Protein AF-A0A0R1HUP7-F1 (afdb_monomer_lite)

Radius of gyration: 48.34 Å; chains: 1; bounding box: 89×38×124 Å

Foldseek 3Di:
DDDDDDDDDDPDPVVVVVVVVVVVVVVVVVVVVVVVVVVVVVVVVVCVVVVVVVVVVVVVVVVVVVVVVVVVVVVVVVVVVVVVVVVVVVLVPDPVSVVVVCCVQAVEDDPPDDDDDDPPDDHHHDYDD

Organism: NCBI:txid1302272

Structure (mmCIF, N/CA/C/O backbone):
data_AF-A0A0R1HUP7-F1
#
_entry.id   AF-A0A0R1HUP7-F1
#
loop_
_atom_site.group_PDB
_atom_site.id
_atom_site.type_symbol
_atom_site.label_atom_id
_atom_site.label_alt_id
_atom_site.label_comp_id
_atom_site.label_asym_id
_atom_site.label_entity_id
_atom_site.label_seq_id
_atom_site.pdbx_PDB_ins_code
_atom_site.Cartn_x
_atom_site.Cartn_y
_atom_site.Cartn_z
_atom_site.occupancy
_atom_site.B_iso_or_equiv
_atom_site.auth_seq_id
_atom_site.auth_comp_id
_atom_site.auth_asym_id
_atom_site.auth_atom_id
_atom_site.pdbx_PDB_model_num
ATOM 1 N N . MET A 1 1 ? 19.729 28.933 -66.783 1.00 47.75 1 MET A N 1
ATOM 2 C CA . MET A 1 1 ? 19.804 27.656 -66.035 1.00 47.75 1 MET A CA 1
ATOM 3 C C . MET A 1 1 ? 20.863 26.781 -66.697 1.00 47.75 1 MET A C 1
ATOM 5 O O . MET A 1 1 ? 20.703 26.456 -67.866 1.00 47.75 1 MET A O 1
ATOM 9 N N . ALA A 1 2 ? 21.982 26.495 -66.024 1.00 55.34 2 ALA A N 1
ATOM 10 C CA . ALA A 1 2 ? 23.106 25.751 -66.605 1.00 55.34 2 ALA A CA 1
ATOM 11 C C . ALA A 1 2 ? 22.865 24.230 -66.538 1.00 55.34 2 ALA A C 1
ATOM 13 O O . ALA A 1 2 ? 22.457 23.716 -65.498 1.00 55.34 2 ALA A O 1
ATOM 14 N N . LYS A 1 3 ? 23.106 23.512 -67.646 1.00 55.38 3 LYS A N 1
ATOM 15 C CA . LYS A 1 3 ? 23.016 22.042 -67.707 1.00 55.38 3 LYS A CA 1
ATOM 16 C C . LYS A 1 3 ? 24.188 21.418 -66.931 1.00 55.38 3 LYS A C 1
ATOM 18 O O . LYS A 1 3 ? 25.326 21.813 -67.185 1.00 55.38 3 LYS A O 1
ATOM 23 N N . PRO A 1 4 ? 23.956 20.442 -66.032 1.00 61.72 4 PRO A N 1
ATOM 24 C CA . PRO A 1 4 ? 25.046 19.762 -65.345 1.00 61.72 4 PRO A CA 1
ATOM 25 C C . PRO A 1 4 ? 25.901 18.998 -66.364 1.00 61.72 4 PRO A C 1
ATOM 27 O O . PRO A 1 4 ? 25.380 18.293 -67.230 1.00 61.72 4 PRO A O 1
ATOM 30 N N . GLY A 1 5 ? 27.220 19.183 -66.281 1.00 72.25 5 GLY A N 1
ATOM 31 C CA . GLY A 1 5 ? 28.184 18.554 -67.180 1.00 72.25 5 GLY A CA 1
ATOM 32 C C . GLY A 1 5 ? 28.131 17.027 -67.108 1.00 72.25 5 GLY A C 1
ATOM 33 O O . GLY A 1 5 ? 27.803 16.443 -66.075 1.00 72.25 5 GLY A O 1
ATOM 34 N N . LYS A 1 6 ? 28.458 16.366 -68.221 1.00 72.75 6 LYS A N 1
ATOM 35 C CA . LYS A 1 6 ? 28.455 14.903 -68.333 1.00 72.75 6 LYS A CA 1
ATOM 36 C C . LYS A 1 6 ? 29.655 14.325 -67.573 1.00 72.75 6 LYS A C 1
ATOM 38 O O . LYS A 1 6 ? 30.733 14.148 -68.132 1.00 72.75 6 LYS A O 1
ATOM 43 N N . ILE A 1 7 ? 29.476 14.069 -66.278 1.00 71.75 7 ILE A N 1
ATOM 44 C CA . ILE A 1 7 ? 30.506 13.474 -65.419 1.00 71.75 7 ILE A CA 1
ATOM 45 C C . ILE A 1 7 ? 30.635 11.994 -65.790 1.00 71.75 7 ILE A C 1
ATOM 47 O O . ILE A 1 7 ? 29.762 11.182 -65.482 1.00 71.75 7 ILE A O 1
ATOM 51 N N . THR A 1 8 ? 31.726 11.647 -66.468 1.00 73.19 8 THR A N 1
ATOM 52 C CA . THR A 1 8 ? 32.038 10.261 -66.834 1.00 73.19 8 THR A CA 1
ATOM 53 C C . THR A 1 8 ? 32.902 9.655 -65.738 1.00 73.19 8 THR A C 1
ATOM 55 O O . THR A 1 8 ? 33.916 10.222 -65.339 1.00 73.19 8 THR A O 1
ATOM 58 N N . GLN A 1 9 ? 32.469 8.525 -65.191 1.00 71.25 9 GLN A N 1
ATOM 59 C CA . GLN A 1 9 ? 33.197 7.851 -64.123 1.00 71.25 9 GLN A CA 1
ATOM 60 C C . GLN A 1 9 ? 34.411 7.119 -64.703 1.00 71.25 9 GLN A C 1
ATOM 62 O O . GLN A 1 9 ? 34.285 6.448 -65.722 1.00 71.25 9 GLN A O 1
ATOM 67 N N . LEU A 1 10 ? 35.570 7.220 -64.044 1.00 75.06 10 LEU A N 1
ATOM 68 C CA . LEU A 1 10 ? 36.765 6.467 -64.432 1.00 75.06 10 LEU A CA 1
ATOM 69 C C . LEU A 1 10 ? 36.508 4.958 -64.297 1.00 75.06 10 LEU A C 1
ATOM 71 O O . LEU A 1 10 ? 36.312 4.458 -63.182 1.00 75.06 10 LEU A O 1
ATOM 75 N N . ASP A 1 11 ? 36.528 4.250 -65.425 1.00 75.12 11 ASP A N 1
ATOM 76 C CA . ASP A 1 11 ? 36.368 2.798 -65.507 1.00 75.12 11 ASP A CA 1
ATOM 77 C C . ASP A 1 11 ? 37.745 2.120 -65.402 1.00 75.12 11 ASP A C 1
ATOM 79 O O . ASP A 1 11 ? 38.415 1.855 -66.395 1.00 75.12 11 ASP A O 1
ATOM 83 N N . ASN A 1 12 ? 38.218 1.926 -64.167 1.00 85.12 12 ASN A N 1
ATOM 84 C CA . ASN A 1 12 ? 39.498 1.285 -63.861 1.00 85.12 12 ASN A CA 1
ATOM 85 C C . ASN A 1 12 ? 39.280 0.203 -62.789 1.00 85.12 12 ASN A C 1
ATOM 87 O O . ASN A 1 12 ? 38.430 0.327 -61.904 1.00 85.12 12 ASN A O 1
ATOM 91 N N . ASP A 1 13 ? 40.074 -0.860 -62.827 1.00 82.81 13 ASP A N 1
ATOM 92 C CA . ASP A 1 13 ? 40.095 -1.913 -61.816 1.00 82.81 13 ASP A CA 1
ATOM 93 C C . ASP A 1 13 ? 40.266 -1.380 -60.391 1.00 82.81 13 ASP A C 1
ATOM 95 O O . ASP A 1 13 ? 39.682 -1.930 -59.455 1.00 82.81 13 ASP A O 1
ATOM 99 N N . TYR A 1 14 ? 41.015 -0.291 -60.198 1.00 85.19 14 TYR A N 1
ATOM 100 C CA . TYR A 1 14 ? 41.136 0.340 -58.882 1.00 85.19 14 TYR A CA 1
ATOM 101 C C . TYR A 1 14 ? 39.800 0.931 -58.395 1.00 85.19 14 TYR A C 1
ATOM 103 O O . TYR A 1 14 ? 39.360 0.653 -57.275 1.00 85.19 14 TYR A O 1
ATOM 111 N N . THR A 1 15 ? 39.097 1.691 -59.244 1.00 84.25 15 THR A N 1
ATOM 112 C CA . THR A 1 15 ? 37.816 2.326 -58.883 1.00 84.25 15 THR A CA 1
ATOM 113 C C . THR A 1 15 ? 36.710 1.288 -58.673 1.00 84.25 15 THR A C 1
ATOM 115 O O . THR A 1 15 ? 35.877 1.451 -57.774 1.00 84.25 15 THR A O 1
ATOM 118 N N . LYS A 1 16 ? 36.749 0.169 -59.412 1.00 84.25 16 LYS A N 1
ATOM 119 C CA . LYS A 1 16 ? 35.877 -1.000 -59.198 1.00 84.25 16 LYS A CA 1
ATOM 120 C C . LYS A 1 16 ? 36.081 -1.624 -57.817 1.00 84.25 16 LYS A C 1
ATOM 122 O O . LYS A 1 16 ? 35.104 -1.818 -57.091 1.00 84.25 16 LYS A O 1
ATOM 127 N N . ARG A 1 17 ? 37.329 -1.885 -57.409 1.00 83.50 17 ARG A N 1
ATOM 128 C CA . ARG A 1 17 ? 37.653 -2.488 -56.097 1.00 83.50 17 ARG A CA 1
ATOM 129 C C . ARG A 1 17 ? 37.240 -1.588 -54.932 1.00 83.50 17 ARG A C 1
ATOM 131 O O . ARG A 1 17 ? 36.653 -2.066 -53.959 1.00 83.50 17 ARG A O 1
ATOM 138 N N . VAL A 1 18 ? 37.484 -0.282 -55.045 1.00 83.88 18 VAL A N 1
ATOM 139 C CA . VAL A 1 18 ? 37.076 0.704 -54.031 1.00 83.88 18 VAL A CA 1
ATOM 140 C C . VAL A 1 18 ? 35.550 0.765 -53.918 1.00 83.88 18 VAL A C 1
ATOM 142 O O . VAL A 1 18 ? 35.014 0.668 -52.816 1.00 83.88 18 VAL A O 1
ATOM 145 N N . ARG A 1 19 ? 34.806 0.809 -55.031 1.00 81.81 19 ARG A N 1
ATOM 146 C CA . ARG A 1 19 ? 33.333 0.751 -54.973 1.00 81.81 19 ARG A CA 1
ATOM 147 C C . ARG A 1 19 ? 32.810 -0.533 -54.366 1.00 81.81 19 ARG A C 1
ATOM 149 O O . ARG A 1 19 ? 31.907 -0.469 -53.539 1.00 81.81 19 ARG A O 1
ATOM 156 N N . GLN A 1 20 ? 33.369 -1.680 -54.735 1.00 81.06 20 GLN A N 1
ATOM 157 C CA . GLN A 1 20 ? 32.959 -2.960 -54.165 1.00 81.06 20 GLN A CA 1
ATOM 158 C C . GLN A 1 20 ? 33.224 -3.014 -52.656 1.00 81.06 20 GLN A C 1
ATOM 160 O O . GLN A 1 20 ? 32.392 -3.535 -51.917 1.00 81.06 20 GLN A O 1
ATOM 165 N N . SER A 1 21 ? 34.335 -2.454 -52.167 1.00 77.06 21 SER A N 1
ATOM 166 C CA . SER A 1 21 ? 34.623 -2.413 -50.729 1.00 77.06 21 SER A CA 1
ATOM 167 C C . SER A 1 21 ? 33.676 -1.466 -49.978 1.00 77.06 21 SER A C 1
ATOM 169 O O . SER A 1 21 ? 33.146 -1.844 -48.931 1.00 77.06 21 SER A O 1
ATOM 171 N N . HIS A 1 22 ? 33.367 -0.291 -50.536 1.00 77.25 22 HIS A N 1
ATOM 172 C CA . HIS A 1 22 ? 32.373 0.631 -49.978 1.00 77.25 22 HIS A CA 1
ATOM 173 C C . HIS A 1 22 ? 30.954 0.049 -50.010 1.00 77.25 22 HIS A C 1
ATOM 175 O O . HIS A 1 22 ? 30.231 0.132 -49.015 1.00 77.25 22 HIS A O 1
ATOM 181 N N . GLN A 1 23 ? 30.555 -0.606 -51.101 1.00 76.75 23 GLN A N 1
ATOM 182 C CA . GLN A 1 23 ? 29.268 -1.296 -51.195 1.00 76.75 23 GLN A CA 1
ATOM 183 C C . GLN A 1 23 ? 29.180 -2.443 -50.185 1.00 76.75 23 GLN A C 1
ATOM 185 O O . GLN A 1 23 ? 28.206 -2.521 -49.445 1.00 76.75 23 GLN A O 1
ATOM 190 N N . LYS A 1 24 ? 30.226 -3.269 -50.048 1.00 76.62 24 LYS A N 1
ATOM 191 C CA . LYS A 1 24 ? 30.290 -4.322 -49.020 1.00 76.62 24 LYS A CA 1
ATOM 192 C C . LYS A 1 24 ? 30.186 -3.740 -47.603 1.00 76.62 24 LYS A C 1
ATOM 194 O O . LYS A 1 24 ? 29.404 -4.233 -46.794 1.00 76.62 24 LYS A O 1
ATOM 199 N N . LYS A 1 25 ? 30.903 -2.657 -47.287 1.00 75.88 25 LYS A N 1
ATOM 200 C CA . LYS A 1 25 ? 30.825 -2.003 -45.965 1.00 75.88 25 LYS A CA 1
ATOM 201 C C . LYS A 1 25 ? 29.444 -1.394 -45.685 1.00 75.88 25 LYS A C 1
ATOM 203 O O . LYS A 1 25 ? 28.944 -1.503 -44.563 1.00 75.88 25 LYS A O 1
ATOM 208 N N . THR A 1 26 ? 28.795 -0.800 -46.683 1.00 76.19 26 THR A N 1
ATOM 209 C CA . THR A 1 26 ? 27.458 -0.193 -46.532 1.00 76.19 26 THR A CA 1
ATOM 210 C C . THR A 1 26 ? 26.365 -1.249 -46.357 1.00 76.19 26 THR A C 1
ATOM 212 O O . THR A 1 26 ? 25.541 -1.115 -45.454 1.00 76.19 26 THR A O 1
ATOM 215 N N . VAL A 1 27 ? 26.392 -2.361 -47.102 1.00 78.44 27 VAL A N 1
ATOM 216 C CA . VAL A 1 27 ? 25.412 -3.449 -46.902 1.00 78.44 27 VAL A CA 1
ATOM 217 C C . VAL A 1 27 ? 25.598 -4.167 -45.563 1.00 78.44 27 VAL A C 1
ATOM 219 O O . VAL A 1 27 ? 24.614 -4.524 -44.911 1.00 78.44 27 VAL A O 1
ATOM 222 N N . LEU A 1 28 ? 26.843 -4.338 -45.103 1.00 77.50 28 LEU A N 1
ATOM 223 C CA . LEU A 1 28 ? 27.135 -4.945 -43.801 1.00 77.50 28 LEU A CA 1
ATOM 224 C C . LEU A 1 28 ? 26.683 -4.049 -42.642 1.00 77.50 28 LEU A C 1
ATOM 226 O O . LEU A 1 28 ? 26.065 -4.537 -41.694 1.00 77.50 28 LEU A O 1
ATOM 230 N N . THR A 1 29 ? 26.935 -2.740 -42.718 1.00 78.81 29 THR A N 1
ATOM 231 C CA . THR A 1 29 ? 26.470 -1.784 -41.698 1.00 78.81 29 THR A CA 1
ATOM 232 C C . THR A 1 29 ? 24.949 -1.633 -41.710 1.00 78.81 29 THR A C 1
ATOM 234 O O . THR A 1 29 ? 24.341 -1.627 -40.641 1.00 78.81 29 THR A O 1
ATOM 237 N N . ALA A 1 30 ? 24.307 -1.625 -42.882 1.00 80.75 30 ALA A N 1
ATOM 238 C CA . ALA A 1 30 ? 22.849 -1.627 -42.996 1.00 80.75 30 ALA A CA 1
ATOM 239 C C . ALA A 1 30 ? 22.220 -2.886 -42.373 1.00 80.75 30 ALA A C 1
ATOM 241 O O . ALA A 1 30 ? 21.252 -2.783 -41.619 1.00 80.75 30 ALA A O 1
ATOM 242 N N . ARG A 1 31 ? 22.796 -4.076 -42.608 1.00 83.06 31 ARG A N 1
ATOM 243 C CA . ARG A 1 31 ? 22.352 -5.323 -41.955 1.00 83.06 31 ARG A CA 1
ATOM 244 C C . ARG A 1 31 ? 22.499 -5.266 -40.435 1.00 83.06 31 ARG A C 1
ATOM 246 O O . ARG A 1 31 ? 21.579 -5.677 -39.733 1.00 83.06 31 ARG A O 1
ATOM 253 N N . ARG A 1 32 ? 23.623 -4.753 -39.924 1.00 84.06 32 ARG A N 1
ATOM 254 C CA . ARG A 1 32 ? 23.851 -4.600 -38.475 1.00 84.06 32 ARG A CA 1
ATOM 255 C C . ARG A 1 32 ? 22.839 -3.646 -37.843 1.00 84.06 32 ARG A C 1
ATOM 257 O O . ARG A 1 32 ? 22.248 -4.001 -36.831 1.00 84.06 32 ARG A O 1
ATOM 264 N N . LYS A 1 33 ? 22.569 -2.498 -38.478 1.00 84.50 33 LYS A N 1
ATOM 265 C CA . LYS A 1 33 ? 21.550 -1.539 -38.021 1.00 84.50 33 LYS A CA 1
ATOM 266 C C . LYS A 1 33 ? 20.154 -2.157 -37.994 1.00 84.50 33 LYS A C 1
ATOM 268 O O . LYS A 1 33 ? 19.477 -2.041 -36.984 1.00 84.50 33 LYS A O 1
ATOM 273 N N . LYS A 1 34 ? 19.749 -2.879 -39.047 1.00 85.38 34 LYS A N 1
ATOM 274 C CA . LYS A 1 34 ? 18.454 -3.585 -39.074 1.00 85.38 34 LYS A CA 1
ATOM 275 C C . LYS A 1 34 ? 18.334 -4.615 -37.947 1.00 85.38 34 LYS A C 1
ATOM 277 O O . LYS A 1 34 ? 17.313 -4.652 -37.274 1.00 85.38 34 LYS A O 1
ATOM 282 N N . ARG A 1 35 ? 19.381 -5.411 -37.700 1.00 87.38 35 ARG A N 1
ATOM 283 C CA . ARG A 1 35 ? 19.404 -6.379 -36.588 1.00 87.38 35 ARG A CA 1
ATOM 284 C C . ARG A 1 35 ? 19.325 -5.695 -35.224 1.00 87.38 35 ARG A C 1
ATOM 286 O O . ARG A 1 35 ? 18.551 -6.138 -34.388 1.00 87.38 35 ARG A O 1
ATOM 293 N N . ALA A 1 36 ? 20.070 -4.610 -35.021 1.00 87.88 36 ALA A N 1
ATOM 294 C CA . ALA A 1 36 ? 20.015 -3.830 -33.787 1.00 87.88 36 ALA A CA 1
ATOM 295 C C . ALA A 1 36 ? 18.622 -3.226 -33.548 1.00 87.88 36 ALA A C 1
ATOM 297 O O . ALA A 1 36 ? 18.148 -3.228 -32.420 1.00 87.88 36 ALA A O 1
ATOM 298 N N . LEU A 1 37 ? 17.943 -2.776 -34.607 1.00 88.69 37 LEU A N 1
ATOM 299 C CA . LEU A 1 37 ? 16.586 -2.231 -34.531 1.00 88.69 37 LEU A CA 1
ATOM 300 C C . LEU A 1 37 ? 15.557 -3.317 -34.180 1.00 88.69 37 LEU A C 1
ATOM 302 O O . LEU A 1 37 ? 14.688 -3.086 -33.349 1.00 88.69 37 LEU A O 1
ATOM 306 N N . ILE A 1 38 ? 15.701 -4.523 -34.742 1.00 90.31 38 ILE A N 1
ATOM 307 C CA . ILE A 1 38 ? 14.863 -5.681 -34.391 1.00 90.31 38 ILE A CA 1
ATOM 308 C C . ILE A 1 38 ? 15.079 -6.078 -32.924 1.00 90.31 38 ILE A C 1
ATOM 310 O O . ILE A 1 38 ? 14.113 -6.195 -32.178 1.00 90.31 38 ILE A O 1
ATOM 314 N N . ILE A 1 39 ? 16.334 -6.238 -32.490 1.00 90.75 39 ILE A N 1
ATOM 315 C CA . ILE A 1 39 ? 16.669 -6.610 -31.104 1.00 90.75 39 ILE A CA 1
ATOM 316 C C . ILE A 1 39 ? 16.200 -5.528 -30.123 1.00 90.75 39 ILE A C 1
ATOM 318 O O . ILE A 1 39 ? 15.598 -5.848 -29.102 1.00 90.75 39 ILE A O 1
ATOM 322 N N . GLY A 1 40 ? 16.419 -4.253 -30.449 1.00 91.31 40 GLY A N 1
ATOM 323 C CA . GLY A 1 40 ? 15.942 -3.123 -29.653 1.00 91.31 40 GLY A CA 1
ATOM 324 C C . GLY A 1 40 ? 14.417 -3.066 -29.574 1.00 91.31 40 GLY A C 1
ATOM 325 O O . GLY A 1 40 ? 13.879 -2.810 -28.503 1.00 91.31 40 GLY A O 1
ATOM 326 N N . GLY A 1 41 ? 13.717 -3.379 -30.668 1.00 92.12 41 GLY A N 1
ATOM 327 C CA . GLY A 1 41 ? 12.259 -3.498 -30.688 1.00 92.12 41 GLY A CA 1
ATOM 328 C C . GLY A 1 41 ? 11.750 -4.604 -29.764 1.00 92.12 41 GLY A C 1
ATOM 329 O O . GLY A 1 41 ? 10.865 -4.358 -28.950 1.00 92.12 41 GLY A O 1
ATOM 330 N N . PHE A 1 42 ? 12.354 -5.796 -29.814 1.00 92.31 42 PHE A N 1
ATOM 331 C CA . PHE A 1 42 ? 12.034 -6.876 -28.872 1.00 92.31 42 PHE A CA 1
ATOM 332 C C . PHE A 1 42 ? 12.291 -6.461 -27.422 1.00 92.31 42 PHE A C 1
ATOM 334 O O . PHE A 1 42 ? 11.438 -6.673 -26.563 1.00 92.31 42 PHE A O 1
ATOM 341 N N . PHE A 1 43 ? 13.434 -5.831 -27.149 1.00 93.44 43 PHE A N 1
ATOM 342 C CA . PHE A 1 43 ? 13.769 -5.358 -25.809 1.00 93.44 43 PHE A CA 1
ATOM 343 C C . PHE A 1 43 ? 12.761 -4.319 -25.299 1.00 93.44 43 PHE A C 1
ATOM 345 O O . PHE A 1 43 ? 12.324 -4.401 -24.155 1.00 93.44 43 PHE A O 1
ATOM 352 N N . LEU A 1 44 ? 12.323 -3.393 -26.157 1.00 92.62 44 LEU A N 1
ATOM 353 C CA . LEU A 1 44 ? 11.294 -2.407 -25.830 1.00 92.62 44 LEU A CA 1
ATOM 354 C C . LEU A 1 44 ? 9.965 -3.079 -25.454 1.00 92.62 44 LEU A C 1
ATOM 356 O O . LEU A 1 44 ? 9.363 -2.721 -24.446 1.00 92.62 44 LEU A O 1
ATOM 360 N N . VAL A 1 45 ? 9.531 -4.086 -26.219 1.00 92.81 45 VAL A N 1
ATOM 361 C CA . VAL A 1 45 ? 8.313 -4.855 -25.913 1.00 92.81 45 VAL A CA 1
ATOM 362 C C . VAL A 1 45 ? 8.436 -5.559 -24.560 1.00 92.81 45 VAL A C 1
ATOM 364 O O . VAL A 1 45 ? 7.521 -5.470 -23.742 1.00 92.81 45 VAL A O 1
ATOM 367 N N . PHE A 1 46 ? 9.577 -6.191 -24.278 1.00 90.75 46 PHE A N 1
ATOM 368 C CA . PHE A 1 46 ? 9.829 -6.813 -22.976 1.00 90.75 46 PHE A CA 1
ATOM 369 C C . PHE A 1 46 ? 9.786 -5.799 -21.828 1.00 90.75 46 PHE A C 1
ATOM 371 O O . PHE A 1 46 ? 9.133 -6.055 -20.818 1.00 90.75 46 PHE A O 1
ATOM 378 N N . VAL A 1 47 ? 10.423 -4.636 -21.982 1.00 90.25 47 VAL A N 1
ATOM 379 C CA . VAL A 1 47 ? 10.406 -3.568 -20.969 1.00 90.25 47 VAL A CA 1
ATOM 380 C C . VAL A 1 47 ? 8.990 -3.050 -20.724 1.00 90.25 47 VAL A C 1
ATOM 382 O O . VAL A 1 47 ? 8.632 -2.810 -19.575 1.00 90.25 47 VAL A O 1
ATOM 385 N N . LEU A 1 48 ? 8.158 -2.916 -21.759 1.00 89.81 48 LEU A N 1
ATOM 386 C CA . LEU A 1 48 ? 6.765 -2.490 -21.599 1.00 89.81 48 LEU A CA 1
ATOM 387 C C . LEU A 1 48 ? 5.934 -3.529 -20.835 1.00 89.81 48 LEU A C 1
ATOM 389 O O . LEU A 1 48 ? 5.215 -3.168 -19.904 1.00 89.81 48 LEU A O 1
ATOM 393 N N . ILE A 1 49 ? 6.064 -4.815 -21.175 1.00 87.00 49 ILE A N 1
ATOM 394 C CA . ILE A 1 49 ? 5.337 -5.900 -20.498 1.00 87.00 49 ILE A CA 1
ATOM 395 C C . ILE A 1 49 ? 5.766 -5.998 -19.027 1.00 87.00 49 ILE A C 1
ATOM 397 O O . ILE A 1 49 ? 4.924 -5.942 -18.127 1.00 87.00 49 ILE A O 1
ATOM 401 N N . PHE A 1 50 ? 7.074 -6.082 -18.766 1.00 85.69 50 PHE A N 1
ATOM 402 C CA . PHE A 1 50 ? 7.596 -6.189 -17.402 1.00 85.69 50 PHE A CA 1
ATOM 403 C C . PHE A 1 50 ? 7.393 -4.906 -16.592 1.00 85.69 50 PHE A C 1
ATOM 405 O O . PHE A 1 50 ? 7.088 -4.978 -15.403 1.00 85.69 50 PHE A O 1
ATOM 412 N N . GLY A 1 51 ? 7.498 -3.733 -17.218 1.00 85.50 51 GLY A N 1
ATOM 413 C CA . GLY A 1 51 ? 7.248 -2.445 -16.574 1.00 85.50 51 GLY A CA 1
ATOM 414 C C . GLY A 1 51 ? 5.817 -2.338 -16.052 1.00 85.50 51 GLY A C 1
ATOM 415 O O . GLY A 1 51 ? 5.607 -2.006 -14.884 1.00 85.50 51 GLY A O 1
ATOM 416 N N . VAL A 1 52 ? 4.829 -2.710 -16.873 1.00 78.69 52 VAL A N 1
ATOM 417 C CA . VAL A 1 52 ? 3.419 -2.758 -16.452 1.00 78.69 52 VAL A CA 1
ATOM 418 C C . VAL A 1 52 ? 3.212 -3.777 -15.329 1.00 78.69 52 VAL A C 1
ATOM 420 O O . VAL A 1 52 ? 2.499 -3.488 -14.367 1.00 78.69 52 VAL A O 1
ATOM 423 N N . GLN A 1 53 ? 3.851 -4.946 -15.406 1.00 77.19 53 GLN A N 1
ATOM 424 C CA . GLN A 1 53 ? 3.730 -5.977 -14.375 1.00 77.19 53 GLN A CA 1
ATOM 425 C C . GLN A 1 53 ? 4.302 -5.521 -13.025 1.00 77.19 53 GLN A C 1
ATOM 427 O O . GLN A 1 53 ? 3.659 -5.719 -11.998 1.00 77.19 53 GLN A O 1
ATOM 432 N N . ILE A 1 54 ? 5.448 -4.835 -13.013 1.00 77.44 54 ILE A N 1
ATOM 433 C CA . ILE A 1 54 ? 6.052 -4.283 -11.791 1.00 77.44 54 ILE A CA 1
ATOM 434 C C . ILE A 1 54 ? 5.142 -3.227 -11.156 1.00 77.44 54 ILE A C 1
ATOM 436 O O . ILE A 1 54 ? 4.921 -3.263 -9.945 1.00 77.44 54 ILE A O 1
ATOM 440 N N . VAL A 1 55 ? 4.587 -2.306 -11.951 1.00 75.12 55 VAL A N 1
ATOM 441 C CA . VAL A 1 55 ? 3.680 -1.263 -11.441 1.00 75.12 55 VAL A CA 1
ATOM 442 C C . VAL A 1 55 ? 2.415 -1.886 -10.848 1.00 75.12 55 VAL A C 1
ATOM 444 O O . VAL A 1 55 ? 2.032 -1.538 -9.731 1.00 75.12 55 VAL A O 1
ATOM 447 N N . ARG A 1 56 ? 1.808 -2.865 -11.532 1.00 70.94 56 ARG A N 1
ATOM 448 C CA . ARG A 1 56 ? 0.635 -3.597 -11.022 1.00 70.94 56 ARG A CA 1
ATOM 449 C C . ARG A 1 56 ? 0.930 -4.342 -9.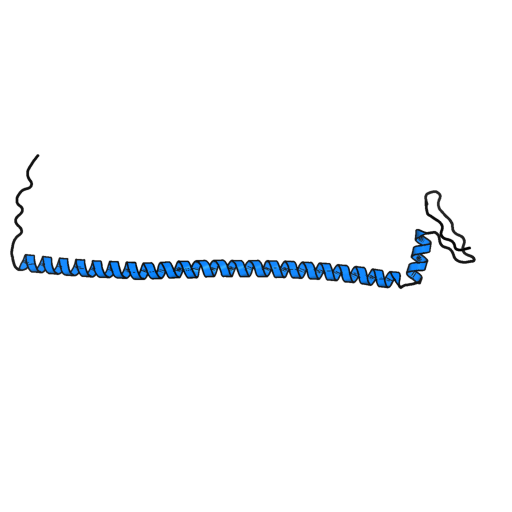720 1.00 70.94 56 ARG A C 1
ATOM 451 O O . ARG A 1 56 ? 0.146 -4.237 -8.783 1.00 70.94 56 ARG A O 1
ATOM 458 N N . THR A 1 57 ? 2.069 -5.026 -9.619 1.00 63.72 57 THR A N 1
ATOM 459 C CA . THR A 1 57 ? 2.473 -5.725 -8.387 1.00 63.72 57 THR A CA 1
ATOM 460 C C . THR A 1 57 ? 2.691 -4.755 -7.225 1.00 63.72 57 THR A C 1
ATOM 462 O O . THR A 1 57 ? 2.316 -5.056 -6.093 1.00 63.72 57 THR A O 1
ATOM 465 N N . LYS A 1 58 ? 3.249 -3.564 -7.480 1.00 63.28 58 LYS A N 1
ATOM 466 C CA . LYS A 1 58 ? 3.390 -2.536 -6.438 1.00 63.28 58 LYS A CA 1
ATOM 467 C C . LYS A 1 58 ? 2.046 -1.976 -5.974 1.00 63.28 58 LYS A C 1
ATOM 469 O O . LYS A 1 58 ? 1.892 -1.762 -4.775 1.00 63.28 58 LYS A O 1
ATOM 474 N N . MET A 1 59 ? 1.084 -1.788 -6.879 1.00 61.62 59 MET A N 1
ATOM 475 C CA . MET A 1 59 ? -0.279 -1.388 -6.501 1.00 61.62 59 MET A CA 1
ATOM 476 C C . MET A 1 59 ? -0.970 -2.472 -5.666 1.00 61.62 59 MET A C 1
ATOM 478 O O . MET A 1 59 ? -1.464 -2.171 -4.587 1.00 61.62 59 MET A O 1
ATOM 482 N N . ALA A 1 60 ? -0.877 -3.744 -6.069 1.00 60.53 60 ALA A N 1
ATOM 483 C CA . ALA A 1 60 ? -1.452 -4.860 -5.310 1.00 60.53 60 ALA A CA 1
ATOM 484 C C . ALA A 1 60 ? -0.877 -4.978 -3.881 1.00 60.53 60 ALA A C 1
ATOM 486 O O . ALA A 1 60 ? -1.598 -5.288 -2.931 1.00 60.53 60 ALA A O 1
ATOM 487 N N . LEU A 1 61 ? 0.416 -4.685 -3.697 1.00 58.44 61 LEU A N 1
ATOM 488 C CA . LEU A 1 61 ? 1.041 -4.625 -2.369 1.00 58.44 61 LEU A CA 1
ATOM 489 C C . LEU A 1 61 ? 0.545 -3.434 -1.529 1.00 58.44 61 LEU A C 1
ATOM 491 O O . LEU A 1 61 ? 0.476 -3.545 -0.304 1.00 58.44 61 LEU A O 1
ATOM 495 N N . GLY A 1 62 ? 0.197 -2.312 -2.164 1.00 58.62 62 GLY A N 1
ATOM 496 C CA . GLY A 1 62 ? -0.443 -1.167 -1.510 1.00 58.62 62 GLY A CA 1
ATOM 497 C C . GLY A 1 62 ? -1.862 -1.495 -1.044 1.00 58.62 62 GLY A C 1
ATOM 498 O O . GLY A 1 62 ? -2.176 -1.323 0.135 1.00 58.62 62 GLY A O 1
ATOM 499 N N . ASP A 1 63 ? -2.668 -2.074 -1.933 1.00 57.88 63 ASP A N 1
ATOM 500 C CA . ASP A 1 63 ? -4.059 -2.448 -1.658 1.00 57.88 63 ASP A CA 1
ATOM 501 C C . ASP A 1 63 ? -4.157 -3.491 -0.537 1.00 57.88 63 ASP A C 1
ATOM 503 O O . ASP A 1 63 ? -5.008 -3.395 0.347 1.00 57.88 63 ASP A O 1
ATOM 507 N N . THR A 1 64 ? -3.222 -4.446 -0.491 1.00 58.12 64 THR A N 1
ATOM 508 C CA . THR A 1 64 ? -3.187 -5.467 0.569 1.00 58.12 64 THR A CA 1
ATOM 509 C C . THR A 1 64 ? -2.887 -4.853 1.941 1.00 58.12 64 THR A C 1
ATOM 511 O O . THR A 1 64 ? -3.478 -5.255 2.941 1.00 58.12 64 THR A O 1
ATOM 514 N N . ARG A 1 65 ? -2.019 -3.832 2.023 1.00 57.34 65 ARG A N 1
ATOM 515 C CA . ARG A 1 65 ? -1.755 -3.127 3.293 1.00 57.34 65 ARG A CA 1
ATOM 516 C C . ARG A 1 65 ? -2.969 -2.337 3.769 1.00 57.34 65 ARG A C 1
ATOM 518 O O . ARG A 1 65 ? -3.246 -2.313 4.969 1.00 57.34 65 ARG A O 1
ATOM 525 N N . GLN A 1 66 ? -3.702 -1.722 2.845 1.00 60.22 66 GLN A N 1
ATOM 526 C CA . GLN A 1 66 ? -4.925 -0.994 3.171 1.00 60.22 66 GLN A CA 1
ATOM 527 C C . GLN A 1 66 ? -6.038 -1.950 3.619 1.00 60.22 66 GLN A C 1
ATOM 529 O O . GLN A 1 66 ? -6.687 -1.693 4.631 1.00 60.22 66 GLN A O 1
ATOM 534 N N . ALA A 1 67 ? -6.186 -3.097 2.951 1.00 60.72 67 ALA A N 1
ATOM 535 C CA . ALA A 1 67 ? -7.123 -4.146 3.344 1.00 60.72 67 ALA A CA 1
ATOM 536 C C . ALA A 1 67 ? -6.796 -4.732 4.730 1.00 60.72 67 ALA A C 1
ATOM 538 O O . ALA A 1 67 ? -7.694 -4.881 5.556 1.00 60.72 67 ALA A O 1
ATOM 539 N N . ILE A 1 68 ? -5.515 -4.990 5.028 1.00 61.62 68 ILE A N 1
ATOM 540 C CA . ILE A 1 68 ? -5.075 -5.450 6.357 1.00 61.62 68 ILE A CA 1
ATOM 541 C C . ILE A 1 68 ? -5.374 -4.392 7.423 1.00 61.62 68 ILE A C 1
ATOM 543 O O . ILE A 1 68 ? -5.922 -4.718 8.473 1.00 61.62 68 ILE A O 1
ATOM 547 N N . THR A 1 69 ? -5.067 -3.121 7.153 1.00 63.12 69 THR A N 1
ATOM 548 C CA . THR A 1 69 ? -5.312 -2.027 8.107 1.00 63.12 69 THR A CA 1
ATOM 549 C C . THR A 1 69 ? -6.806 -1.854 8.383 1.00 63.12 69 THR A C 1
ATOM 551 O O . THR A 1 69 ? -7.207 -1.729 9.540 1.00 63.12 69 THR A O 1
ATOM 554 N N . GLN A 1 70 ? -7.645 -1.917 7.346 1.00 65.50 70 GLN A N 1
ATOM 555 C CA . GLN A 1 70 ? -9.095 -1.829 7.496 1.00 65.50 70 GLN A CA 1
ATOM 556 C C . GLN A 1 70 ? -9.657 -3.039 8.250 1.00 65.50 70 GLN A C 1
ATOM 558 O O . GLN A 1 70 ? -10.459 -2.874 9.165 1.00 65.50 70 GLN A O 1
ATOM 563 N N . SER A 1 71 ? -9.201 -4.249 7.918 1.00 61.06 71 SER A N 1
ATOM 564 C CA . SER A 1 71 ? -9.613 -5.468 8.616 1.00 61.06 71 SER A CA 1
ATOM 56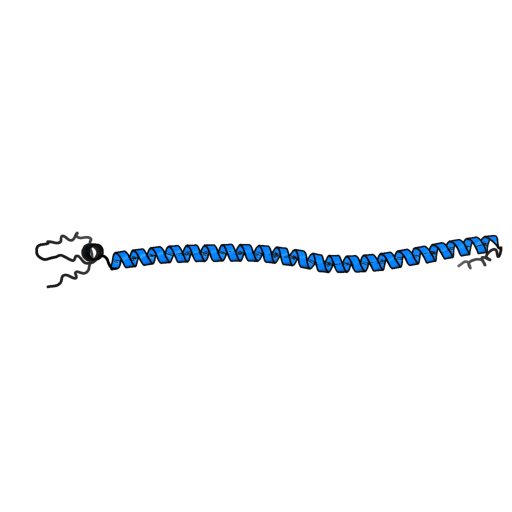5 C C . SER A 1 71 ? -9.216 -5.428 10.089 1.00 61.06 71 SER A C 1
ATOM 567 O O . SER A 1 71 ? -10.024 -5.786 10.941 1.00 61.06 71 SER A O 1
ATOM 569 N N . GLN A 1 72 ? -8.006 -4.960 10.409 1.00 66.62 72 GLN A N 1
ATOM 570 C CA . GLN A 1 72 ? -7.542 -4.811 11.786 1.00 66.62 72 GLN A CA 1
ATOM 571 C C . GLN A 1 72 ? -8.382 -3.777 12.539 1.00 66.62 72 GLN A C 1
ATOM 573 O O . GLN A 1 72 ? -8.788 -4.034 13.672 1.00 66.62 72 GLN A O 1
ATOM 578 N N . LYS A 1 73 ? -8.697 -2.637 11.911 1.00 72.81 73 LYS A N 1
ATOM 579 C CA . LYS A 1 73 ? -9.557 -1.602 12.496 1.00 72.81 73 LYS A CA 1
ATOM 580 C C . LYS A 1 73 ? -10.948 -2.155 12.822 1.00 72.81 73 LYS A C 1
ATOM 582 O O . LYS A 1 73 ? -11.366 -2.071 13.973 1.00 72.81 73 LYS A O 1
ATOM 587 N N . ASN A 1 74 ? -11.588 -2.821 11.861 1.00 67.94 74 ASN A N 1
ATOM 588 C CA . ASN A 1 74 ? -12.899 -3.448 12.046 1.00 67.94 74 ASN A CA 1
ATOM 589 C C . ASN A 1 74 ? -12.876 -4.508 13.164 1.00 67.94 74 ASN A C 1
ATOM 591 O O . ASN A 1 74 ? -13.797 -4.580 13.971 1.00 67.94 74 ASN A O 1
ATOM 595 N N . LEU A 1 75 ? -11.807 -5.312 13.254 1.00 70.56 75 LEU A N 1
ATOM 596 C CA . LEU A 1 75 ? -11.631 -6.297 14.330 1.00 70.56 75 LEU A CA 1
ATOM 597 C C . LEU A 1 75 ? -11.518 -5.628 15.704 1.00 70.56 75 LEU A C 1
ATOM 599 O O . LEU A 1 75 ? -12.032 -6.137 16.699 1.00 70.56 75 LEU A O 1
ATOM 603 N N . THR A 1 76 ? -10.825 -4.491 15.759 1.00 77.00 76 THR A N 1
ATOM 604 C CA . THR A 1 76 ? -10.609 -3.744 17.000 1.00 77.00 76 THR A CA 1
ATOM 605 C C . THR A 1 76 ? -11.910 -3.105 17.483 1.00 77.00 76 THR A C 1
ATOM 607 O O . THR A 1 76 ? -12.234 -3.223 18.663 1.00 77.00 76 THR A O 1
ATOM 610 N N . GLU A 1 77 ? -12.683 -2.508 16.570 1.00 81.69 77 GLU A N 1
ATOM 611 C CA . GLU A 1 77 ? -14.021 -1.966 16.842 1.00 81.69 77 GLU A CA 1
ATOM 612 C C . GLU A 1 77 ? -14.977 -3.072 17.310 1.00 81.69 77 GLU A C 1
ATOM 614 O O . GLU A 1 77 ? -15.511 -2.993 18.414 1.00 81.69 77 GLU A O 1
ATOM 619 N N . ALA A 1 78 ? -15.082 -4.177 16.565 1.00 71.38 78 ALA A N 1
ATOM 620 C CA . ALA A 1 78 ? -15.948 -5.298 16.934 1.00 71.38 78 ALA A CA 1
ATOM 621 C C . ALA A 1 78 ? -15.587 -5.909 18.302 1.00 71.38 78 ALA A C 1
ATOM 623 O O . ALA A 1 78 ? -16.466 -6.315 19.065 1.00 71.38 78 ALA A O 1
ATOM 624 N N . LYS A 1 79 ? -14.294 -5.968 18.651 1.00 77.62 79 LYS A N 1
ATOM 625 C CA . LYS A 1 79 ? -13.839 -6.458 19.961 1.00 77.62 79 LYS A CA 1
ATOM 626 C C . LYS A 1 79 ? -14.171 -5.478 21.090 1.00 77.62 79 LYS A C 1
ATOM 628 O O . LYS A 1 79 ? -14.515 -5.921 22.188 1.00 77.62 79 LYS A O 1
ATOM 633 N N . ALA A 1 80 ? -14.069 -4.173 20.839 1.00 83.12 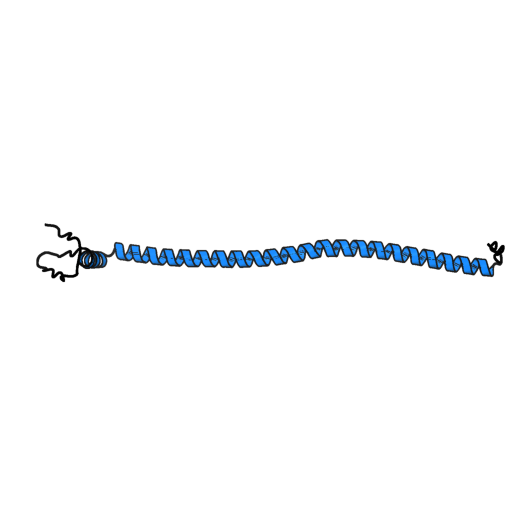80 ALA A N 1
ATOM 634 C CA . ALA A 1 80 ? -14.467 -3.144 21.795 1.00 83.12 80 ALA A CA 1
ATOM 635 C C . ALA A 1 80 ? -15.979 -3.195 22.060 1.00 83.12 80 ALA A C 1
ATOM 637 O O . ALA A 1 80 ? -16.390 -3.238 23.223 1.00 83.12 80 ALA A O 1
ATOM 638 N N . ASP A 1 81 ? -16.783 -3.309 21.002 1.00 79.00 81 ASP A N 1
ATOM 639 C CA . ASP A 1 81 ? -18.236 -3.444 21.095 1.00 79.00 81 ASP A CA 1
ATOM 640 C C . ASP A 1 81 ? -18.628 -4.706 21.858 1.00 79.00 81 ASP A C 1
ATOM 642 O O . ASP A 1 81 ? -19.423 -4.643 22.796 1.00 79.00 81 ASP A O 1
ATOM 646 N N . ASN A 1 82 ? -18.018 -5.848 21.531 1.00 79.75 82 ASN A N 1
ATOM 647 C CA . ASN A 1 82 ? -18.284 -7.104 22.224 1.00 79.75 82 ASN A CA 1
ATOM 648 C C . ASN A 1 82 ? -17.942 -7.012 23.721 1.00 79.75 82 ASN A C 1
ATOM 650 O O . ASN A 1 82 ? -18.720 -7.466 24.561 1.00 79.75 82 ASN A O 1
ATOM 654 N N . LYS A 1 83 ? -16.831 -6.355 24.083 1.00 81.88 83 LYS A N 1
ATOM 655 C CA . LYS A 1 83 ? -16.470 -6.125 25.489 1.00 81.88 83 LYS A CA 1
ATOM 656 C C . LYS A 1 83 ? -17.503 -5.246 26.201 1.00 81.88 83 LYS A C 1
ATOM 658 O O . LYS A 1 83 ? -17.908 -5.579 27.313 1.00 81.88 83 LYS A O 1
ATOM 663 N N . ALA A 1 84 ? -17.949 -4.161 25.569 1.00 81.75 84 ALA A N 1
ATOM 664 C CA . ALA A 1 84 ? -18.965 -3.271 26.130 1.00 81.75 84 ALA A CA 1
ATOM 665 C C . ALA A 1 84 ? -20.322 -3.978 26.290 1.00 81.75 84 ALA A C 1
ATOM 667 O O . ALA A 1 84 ? -20.977 -3.846 27.323 1.00 81.75 84 ALA A O 1
ATOM 668 N N . LEU A 1 85 ? -20.727 -4.769 25.294 1.00 80.69 85 LEU A N 1
ATOM 669 C CA . LEU A 1 85 ? -21.933 -5.599 25.332 1.00 80.69 85 LEU A CA 1
ATOM 670 C C . LEU A 1 85 ? -21.848 -6.656 26.435 1.00 80.69 85 LEU A C 1
ATOM 672 O O . LEU A 1 85 ? -22.784 -6.787 27.217 1.00 80.69 85 LEU A O 1
ATOM 676 N N . THR A 1 86 ? -20.716 -7.346 26.562 1.00 79.75 86 THR A N 1
ATOM 677 C CA . THR A 1 86 ? -20.501 -8.359 27.605 1.00 79.75 86 THR A CA 1
ATOM 678 C C . THR A 1 86 ? -20.567 -7.740 28.999 1.00 79.75 86 THR A C 1
ATOM 680 O O . THR A 1 86 ? -21.206 -8.295 29.888 1.00 79.75 86 THR A O 1
ATOM 683 N N . GLN A 1 87 ? -19.977 -6.555 29.191 1.00 82.12 87 GLN A N 1
ATOM 684 C CA . GLN A 1 87 ? -20.092 -5.816 30.450 1.00 82.12 87 GLN A CA 1
ATOM 685 C C . GLN A 1 87 ? -21.537 -5.414 30.748 1.00 82.12 87 GLN A C 1
ATOM 687 O O . GLN A 1 87 ? -21.990 -5.597 31.873 1.00 82.12 87 GLN A O 1
ATOM 692 N N . LYS A 1 88 ? -22.284 -4.918 29.754 1.00 78.69 88 LYS A N 1
ATOM 693 C CA . LYS A 1 88 ? -23.710 -4.604 29.925 1.00 78.69 88 LYS A CA 1
ATOM 694 C C . LYS A 1 88 ? -24.514 -5.841 30.304 1.00 78.69 88 LYS A C 1
ATOM 696 O O . LYS A 1 88 ? -25.308 -5.765 31.227 1.00 78.69 88 LYS A O 1
ATOM 701 N N . VAL A 1 89 ? -24.296 -6.975 29.641 1.00 82.12 89 VAL A N 1
ATOM 702 C CA . VAL A 1 89 ? -24.981 -8.234 29.970 1.00 82.12 89 VAL A CA 1
ATOM 703 C C . VAL A 1 89 ? -24.631 -8.697 31.384 1.00 82.12 89 VAL A C 1
ATOM 705 O O . VAL A 1 89 ? -25.519 -9.125 32.114 1.00 82.12 89 VAL A O 1
ATOM 708 N N . ALA A 1 90 ? -23.367 -8.584 31.797 1.00 80.56 90 ALA A N 1
ATOM 709 C CA . ALA A 1 90 ? -22.955 -8.909 33.160 1.00 80.56 90 ALA A CA 1
ATOM 710 C C . ALA A 1 90 ? -23.656 -8.009 34.192 1.00 80.56 90 ALA A C 1
ATOM 712 O O . ALA A 1 90 ? -24.223 -8.517 35.151 1.00 80.56 90 ALA A O 1
ATOM 713 N N . LEU A 1 91 ? -23.693 -6.696 33.948 1.00 80.00 91 LEU A N 1
ATOM 714 C CA . LEU A 1 91 ? -24.387 -5.723 34.797 1.00 80.00 91 LEU A CA 1
ATOM 715 C C . LEU A 1 91 ? -25.901 -5.976 34.843 1.00 80.00 91 LEU A C 1
ATOM 717 O O . LEU A 1 91 ? -26.497 -5.919 35.909 1.00 80.00 91 LEU A O 1
ATOM 721 N N . LEU A 1 92 ? -26.532 -6.293 33.710 1.00 82.31 92 LEU A N 1
ATOM 722 C CA . LEU A 1 92 ? -27.968 -6.591 33.650 1.00 82.31 92 LEU A CA 1
ATOM 723 C C . LEU A 1 92 ? -28.337 -7.909 34.346 1.00 82.31 92 LEU A C 1
ATOM 725 O O . LEU A 1 92 ? -29.467 -8.043 34.801 1.00 82.31 92 LEU A O 1
ATOM 729 N N . ASN A 1 93 ? -27.422 -8.877 34.422 1.00 80.69 93 ASN A N 1
ATOM 730 C CA . ASN A 1 93 ? -27.636 -10.117 35.174 1.00 80.69 93 ASN A CA 1
ATOM 731 C C . ASN A 1 93 ? -27.343 -9.968 36.676 1.00 80.69 93 ASN A C 1
ATOM 733 O O . ASN A 1 93 ? -27.712 -10.842 37.462 1.00 80.69 93 ASN A O 1
ATOM 737 N N . ASP A 1 94 ? -26.688 -8.883 37.084 1.00 86.25 94 ASP A N 1
ATOM 738 C CA . ASP A 1 94 ? -26.358 -8.610 38.477 1.00 86.25 94 ASP A CA 1
ATOM 739 C C . ASP A 1 94 ? -27.560 -7.973 39.199 1.00 86.25 94 ASP A C 1
ATOM 741 O O . ASP A 1 94 ? -27.990 -6.855 38.901 1.00 86.25 94 ASP A O 1
ATOM 745 N N . ARG A 1 95 ? -28.119 -8.698 40.178 1.00 82.75 95 ARG A N 1
ATOM 746 C CA . ARG A 1 95 ? -29.290 -8.241 40.944 1.00 82.75 95 ARG A CA 1
ATOM 747 C C . ARG A 1 95 ? -28.989 -7.027 41.822 1.00 82.75 95 ARG A C 1
ATOM 749 O O . ARG A 1 95 ? -29.882 -6.199 41.989 1.00 82.75 95 ARG A O 1
ATOM 756 N N . ASP A 1 96 ? -27.774 -6.895 42.349 1.00 86.56 96 ASP A N 1
ATOM 757 C CA . ASP A 1 96 ? -27.384 -5.755 43.185 1.00 86.56 96 ASP A CA 1
ATOM 758 C C . ASP A 1 96 ? -27.219 -4.495 42.334 1.00 86.56 96 ASP A C 1
ATOM 760 O O . ASP A 1 96 ? -27.600 -3.395 42.748 1.00 86.56 96 ASP A O 1
ATOM 764 N N . TYR A 1 97 ? -26.682 -4.644 41.120 1.00 85.19 97 TYR A N 1
ATOM 765 C CA . TYR A 1 97 ? -26.645 -3.557 40.146 1.00 85.19 97 TYR A CA 1
ATOM 766 C C . TYR A 1 97 ? -28.056 -3.113 39.750 1.00 85.19 97 TYR A C 1
ATOM 768 O O . TYR A 1 97 ? -28.334 -1.912 39.738 1.00 85.19 97 TYR A O 1
ATOM 776 N N . LEU A 1 98 ? -28.958 -4.062 39.478 1.00 86.50 98 LEU A N 1
ATOM 777 C CA . LEU A 1 98 ? -30.352 -3.753 39.167 1.00 86.50 98 LEU A CA 1
ATOM 778 C C . LEU A 1 98 ? -31.061 -3.044 40.328 1.00 86.50 98 LEU A C 1
ATOM 780 O O . LEU A 1 98 ? -31.717 -2.040 40.067 1.00 86.50 98 LEU A O 1
ATOM 784 N N . ASP A 1 99 ? -30.892 -3.491 41.582 1.00 85.88 99 ASP A N 1
ATOM 785 C CA . ASP A 1 99 ? -31.491 -2.850 42.771 1.00 85.88 99 ASP A CA 1
ATOM 786 C C . ASP A 1 99 ? -31.008 -1.391 42.906 1.00 85.88 99 ASP A C 1
ATOM 788 O O . ASP A 1 99 ? -31.803 -0.464 43.066 1.00 85.88 99 ASP A O 1
ATOM 792 N N . LYS A 1 100 ? -29.704 -1.136 42.724 1.00 86.50 100 LYS A N 1
ATOM 793 C CA . LYS A 1 100 ? -29.148 0.232 42.715 1.00 86.50 100 LYS A CA 1
ATOM 794 C C . LYS A 1 100 ? -29.681 1.074 41.557 1.00 86.50 100 LYS A C 1
ATOM 796 O O . LYS A 1 100 ? -29.986 2.2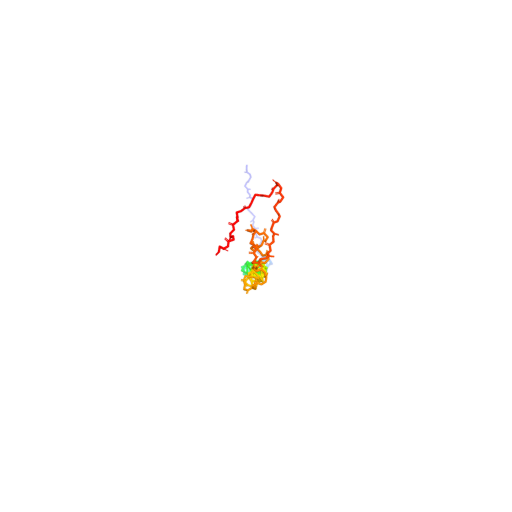51 41.749 1.00 86.50 100 LYS A O 1
ATOM 801 N N . LEU A 1 101 ? -29.796 0.491 40.365 1.00 86.75 101 LEU A N 1
ATOM 802 C CA . LEU A 1 101 ? -30.266 1.186 39.170 1.00 86.75 101 LEU A CA 1
ATOM 803 C C . LEU A 1 101 ? -31.731 1.614 39.306 1.00 86.75 101 LEU A C 1
ATOM 805 O O . LEU A 1 101 ? -32.063 2.754 38.980 1.00 86.75 101 LEU A O 1
ATOM 809 N N . ILE A 1 102 ? -32.603 0.731 39.802 1.00 87.12 102 ILE A N 1
ATOM 810 C CA . ILE A 1 102 ? -34.022 1.054 40.000 1.00 87.12 102 ILE A CA 1
ATOM 811 C C . ILE A 1 102 ? -34.224 2.058 41.138 1.00 87.12 102 ILE A C 1
ATOM 813 O O . ILE A 1 102 ? -35.038 2.966 40.995 1.00 87.12 102 ILE A O 1
ATOM 817 N N . ARG A 1 103 ? -33.434 1.975 42.216 1.00 85.88 103 ARG A N 1
ATOM 818 C CA . ARG A 1 103 ? -33.417 2.982 43.291 1.00 85.88 103 ARG A CA 1
ATOM 819 C C . ARG A 1 103 ? -33.032 4.359 42.755 1.00 85.88 103 ARG A C 1
ATOM 821 O O . ARG A 1 103 ? -33.739 5.329 42.998 1.00 85.88 103 ARG A O 1
ATOM 828 N N . ALA A 1 104 ? -31.950 4.432 41.977 1.00 84.44 104 ALA A N 1
ATOM 829 C CA . ALA A 1 104 ? -31.432 5.690 41.442 1.00 84.44 104 ALA A CA 1
ATOM 830 C C . ALA A 1 104 ? -32.337 6.315 40.371 1.00 84.44 104 ALA A C 1
ATOM 832 O O . ALA A 1 104 ? -32.443 7.535 40.291 1.00 84.44 104 ALA A O 1
ATOM 833 N N . LYS A 1 105 ? -32.965 5.497 39.518 1.00 84.69 105 LYS A N 1
ATOM 834 C CA . LYS A 1 105 ? -33.728 5.992 38.364 1.00 84.69 105 LYS A CA 1
ATOM 835 C C . LYS A 1 105 ? -35.226 6.132 38.629 1.00 84.69 105 LYS A C 1
ATOM 837 O O . LYS A 1 105 ? -35.863 6.997 38.032 1.00 84.69 105 LYS A O 1
ATOM 842 N N . TYR A 1 106 ? -35.777 5.288 39.494 1.00 84.69 106 TYR A N 1
ATOM 843 C CA . TYR A 1 106 ? -37.219 5.164 39.703 1.00 84.69 106 TYR A CA 1
ATOM 844 C C . TYR A 1 106 ? -37.642 5.270 41.171 1.00 84.69 106 TYR A C 1
ATOM 846 O O . TYR A 1 106 ? -38.791 4.975 41.478 1.00 84.69 106 TYR A O 1
ATOM 854 N N . TYR A 1 107 ? -36.742 5.683 42.074 1.00 82.06 107 TYR A N 1
ATOM 855 C CA . TYR A 1 107 ? -37.059 5.897 43.491 1.00 82.06 107 TYR A CA 1
ATOM 856 C C . TYR A 1 107 ? -37.721 4.652 44.111 1.00 82.06 107 TYR A C 1
ATOM 858 O O . TYR A 1 107 ? -38.672 4.736 44.876 1.00 82.06 107 TYR A O 1
ATOM 866 N N . TYR A 1 108 ? -37.220 3.465 43.758 1.00 83.88 108 TYR A N 1
ATOM 867 C CA . TYR A 1 108 ? -37.657 2.211 44.367 1.00 83.88 108 TYR A CA 1
ATOM 868 C C . TYR A 1 108 ? -37.140 2.102 45.809 1.00 83.88 108 TYR A C 1
ATOM 870 O O . TYR A 1 108 ? -35.979 2.411 46.072 1.00 83.88 108 TYR A O 1
ATOM 878 N N . SER A 1 109 ? -37.970 1.628 46.737 1.00 82.75 109 SER A N 1
ATOM 879 C CA . SER A 1 109 ? -37.606 1.379 48.137 1.00 82.75 109 SER A CA 1
ATOM 880 C C . SER A 1 109 ? -38.222 0.063 48.612 1.00 82.75 109 SER A C 1
ATOM 882 O O . SER A 1 109 ? -39.295 -0.336 48.160 1.00 82.75 109 SER A O 1
ATOM 884 N N . LYS A 1 110 ? -37.521 -0.645 49.503 1.00 81.56 110 LYS A N 1
ATOM 885 C CA . LYS A 1 110 ? -38.025 -1.860 50.163 1.00 81.56 110 LYS A CA 1
ATOM 886 C C . LYS A 1 110 ? -38.836 -1.507 51.411 1.00 81.56 110 LYS A C 1
ATOM 888 O O . LYS A 1 110 ? -38.785 -0.384 51.912 1.00 81.56 110 LYS A O 1
ATOM 893 N N . SER A 1 111 ? -39.557 -2.493 51.946 1.00 79.44 111 SER A N 1
ATOM 894 C CA . SER A 1 111 ? -40.284 -2.354 53.211 1.00 79.44 111 SER A CA 1
ATOM 895 C C . SER A 1 111 ? -39.354 -1.839 54.318 1.00 79.44 111 SER A C 1
ATOM 897 O O . SER A 1 111 ? -38.298 -2.434 54.540 1.00 79.44 111 SER A O 1
ATOM 899 N N . ASN A 1 112 ? -39.777 -0.789 55.027 1.00 82.50 112 ASN A N 1
ATOM 900 C CA . ASN A 1 112 ? -39.024 -0.060 56.062 1.00 82.50 112 ASN A CA 1
ATOM 901 C C . ASN A 1 112 ? -37.911 0.888 55.565 1.00 82.50 112 ASN A C 1
ATOM 903 O O . ASN A 1 112 ? -37.050 1.270 56.356 1.00 82.50 112 ASN A O 1
ATOM 907 N N . GLU A 1 113 ? -37.920 1.312 54.300 1.00 82.31 113 GLU A N 1
ATOM 908 C CA . GLU A 1 113 ? -37.056 2.395 53.804 1.00 82.31 113 GLU A CA 1
ATOM 909 C C . GLU A 1 113 ? -37.883 3.674 53.541 1.00 82.31 113 GLU A C 1
ATOM 911 O O . GLU A 1 113 ? -39.031 3.597 53.109 1.00 82.31 113 GLU A O 1
ATOM 916 N N . THR A 1 114 ? -37.305 4.857 53.793 1.00 81.19 114 THR A N 1
ATOM 917 C CA . THR A 1 114 ? -37.949 6.164 53.547 1.00 81.19 114 THR A CA 1
ATOM 918 C C . THR A 1 114 ? -37.172 6.929 52.483 1.00 81.19 114 THR A C 1
ATOM 920 O O . THR A 1 114 ? -35.961 7.115 52.609 1.00 81.19 114 THR A O 1
ATOM 923 N N . ILE A 1 115 ? -37.865 7.392 51.444 1.00 77.94 115 ILE A N 1
ATOM 924 C CA . ILE A 1 115 ? -37.267 8.114 50.319 1.00 77.94 115 ILE A CA 1
ATOM 925 C C . ILE A 1 115 ? -37.435 9.626 50.489 1.00 77.94 115 ILE A C 1
ATOM 927 O O . ILE A 1 115 ? -38.532 10.110 50.759 1.00 77.94 115 ILE A O 1
ATOM 931 N N . TYR A 1 116 ? -36.350 10.372 50.269 1.00 80.06 116 TYR A N 1
ATOM 932 C CA . TYR A 1 116 ? -36.339 11.835 50.257 1.00 80.06 116 TYR A CA 1
ATOM 933 C C . TYR A 1 116 ? -36.064 12.341 48.837 1.00 80.06 116 TYR A C 1
ATOM 935 O O . TYR A 1 116 ? -34.979 12.126 48.301 1.00 80.06 116 TYR A O 1
ATOM 943 N N . SER A 1 117 ? -37.033 13.020 48.224 1.00 73.50 117 SER A N 1
ATOM 944 C CA . SER A 1 117 ? -36.876 13.682 46.923 1.00 73.50 117 SER A CA 1
ATOM 945 C C . SER A 1 117 ? -36.519 15.155 47.109 1.00 73.50 117 SER A C 1
ATOM 947 O O . SER A 1 117 ? -37.192 15.861 47.867 1.00 73.50 117 SER A O 1
ATOM 949 N N . LEU A 1 118 ? -35.499 15.648 46.405 1.00 80.12 118 LEU A N 1
ATOM 950 C CA . LEU A 1 118 ? -35.184 17.076 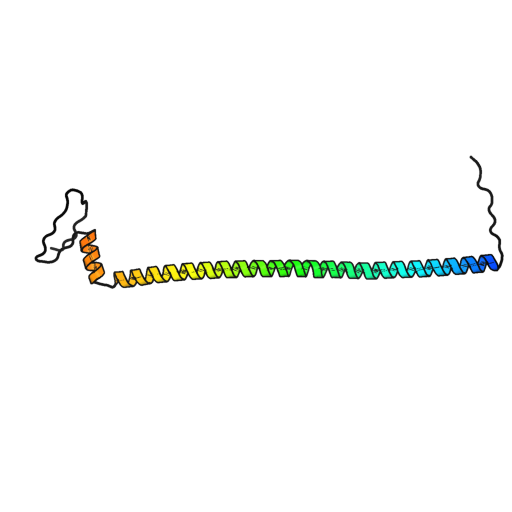46.402 1.00 80.12 118 LEU A CA 1
ATOM 951 C C . LEU A 1 118 ? -36.173 17.828 45.487 1.00 80.12 118 LEU A C 1
ATOM 953 O O . LEU A 1 118 ? -36.631 17.260 44.496 1.00 80.12 118 LEU A O 1
ATOM 957 N N . PRO A 1 119 ? -36.485 19.116 45.744 1.00 74.75 119 PRO A N 1
ATOM 958 C CA . PRO A 1 119 ? -37.461 19.887 44.955 1.00 74.75 119 PRO A CA 1
ATOM 959 C C . PRO A 1 119 ? -37.149 19.999 43.451 1.00 74.75 119 PRO A C 1
ATOM 961 O O . PRO A 1 119 ? -38.011 20.393 42.668 1.00 74.75 119 PRO A O 1
ATOM 964 N N . SER A 1 120 ? -35.914 19.686 43.051 1.00 72.44 120 SER A N 1
ATOM 965 C CA . SER A 1 1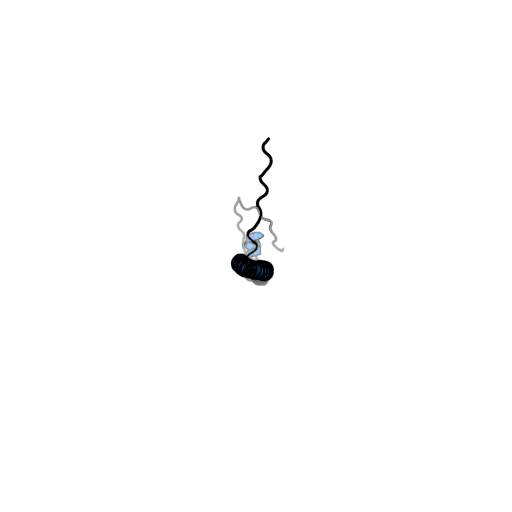20 ? -35.455 19.711 41.661 1.00 72.44 120 SER A CA 1
ATOM 966 C C . SER A 1 120 ? -35.578 18.359 40.942 1.00 72.44 120 SER A C 1
ATOM 968 O O . SER A 1 120 ? -35.341 18.306 39.734 1.00 72.44 120 SER A O 1
ATOM 970 N N . ASP A 1 121 ? -35.942 17.281 41.639 1.00 68.75 121 ASP A N 1
ATOM 971 C CA . ASP A 1 121 ? -35.957 15.934 41.070 1.00 68.75 121 ASP A CA 1
ATOM 972 C C . ASP A 1 121 ? -37.338 15.600 40.487 1.00 68.75 121 ASP A C 1
ATOM 974 O O . ASP A 1 121 ? -38.350 15.562 41.187 1.00 68.75 121 ASP A O 1
ATOM 978 N N . LYS A 1 122 ? -37.393 15.369 39.171 1.00 61.38 122 LYS A N 1
ATOM 979 C CA . LYS A 1 122 ? -38.602 14.978 38.425 1.00 61.38 122 LYS A CA 1
ATOM 980 C C . LYS A 1 122 ? -38.462 13.518 37.985 1.00 61.38 122 LYS A C 1
ATOM 982 O O . LYS A 1 122 ? -37.905 13.261 36.919 1.00 61.38 122 LYS A O 1
ATOM 987 N N . THR A 1 123 ? -38.954 12.559 38.764 1.00 62.25 123 THR A N 1
ATOM 988 C CA . THR A 1 123 ? -38.883 11.125 38.417 1.00 62.25 123 THR A CA 1
ATOM 989 C C . THR A 1 123 ? -40.204 10.399 38.656 1.00 62.25 123 THR A C 1
ATOM 991 O O . THR A 1 123 ? -41.048 10.829 39.439 1.00 62.25 123 THR A O 1
ATOM 994 N N . THR A 1 124 ? -40.407 9.313 37.909 1.00 63.06 124 THR A N 1
ATOM 995 C CA . THR A 1 124 ? -41.592 8.448 37.968 1.00 63.06 124 THR A CA 1
ATOM 996 C C . THR A 1 124 ? -41.381 7.332 38.991 1.00 63.06 124 THR A C 1
ATOM 998 O O . THR A 1 124 ? -40.464 6.528 38.814 1.00 63.06 124 THR A O 1
ATOM 1001 N N . ASP A 1 125 ? -42.226 7.289 40.021 1.00 63.97 125 ASP A N 1
ATOM 1002 C CA . ASP A 1 125 ? -42.238 6.270 41.080 1.00 63.97 125 ASP A CA 1
ATOM 1003 C C . ASP A 1 125 ? -42.748 4.915 40.551 1.00 63.97 125 ASP A C 1
ATOM 1005 O O . ASP A 1 125 ? -43.710 4.862 39.781 1.00 63.97 125 ASP A O 1
ATOM 1009 N N . VAL A 1 126 ? -42.093 3.822 40.948 1.00 64.69 126 VAL A N 1
ATOM 1010 C CA . VAL A 1 126 ? -42.449 2.438 40.571 1.00 64.69 126 VAL A CA 1
ATOM 1011 C C . VAL A 1 126 ? -42.622 1.513 41.780 1.00 64.69 126 VAL A C 1
ATOM 1013 O O . VAL A 1 126 ? -42.551 0.291 41.631 1.00 64.69 126 VAL A O 1
ATOM 1016 N N . SER A 1 127 ? -42.822 2.061 42.982 1.00 61.03 127 SER A N 1
ATOM 1017 C CA . SER A 1 127 ? -42.994 1.262 44.198 1.00 61.03 127 SER A CA 1
ATOM 1018 C C . SER A 1 127 ? -44.156 0.261 44.072 1.00 61.03 127 SER A C 1
ATOM 1020 O O . SER A 1 127 ? -45.277 0.611 43.695 1.00 61.03 127 SER A O 1
ATOM 1022 N N . VAL A 1 128 ? -43.875 -1.015 44.360 1.00 58.03 128 VAL A N 1
ATOM 1023 C CA . VAL A 1 128 ? -44.874 -2.093 44.366 1.00 58.03 128 VAL A CA 1
ATOM 1024 C C . VAL A 1 128 ? -45.580 -2.071 45.720 1.00 58.03 128 VAL A C 1
ATOM 1026 O O . VAL A 1 128 ? -44.920 -2.135 46.755 1.00 58.03 128 VAL A O 1
ATOM 1029 N N . LYS A 1 129 ? -46.909 -1.957 45.684 1.00 41.56 129 LYS A N 1
ATOM 1030 C CA . LYS A 1 129 ? -47.790 -1.963 46.857 1.00 41.56 129 LYS A CA 1
ATOM 1031 C C . LYS A 1 129 ? -47.813 -3.318 47.563 1.00 41.56 129 LYS A C 1
ATOM 1033 O O . LYS A 1 129 ? -47.832 -4.343 46.846 1.00 41.56 129 LYS A O 1
#

Sequence (129 aa):
MAKPGKITQLDNDYTKRVRQSHQKKTVLTARRKKRALIIGGFFLVFVLIFGVQIVRTKMALGDTRQAITQSQKNLTEAKADNKALTQKVALLNDRDYLDKLIRAKYYYSKSNETIYSLPSDKTTDVSVK

pLDDT: mean 76.79, std 10.6, range [41.56, 93.44]

InterPro domains:
  IPR007060 Septum formation initiator FtsL/DivIC [PF04977] (43-119)
  IPR039076 Cell division protein DivIC [PTHR40027] (6-122)

Secondary structure (DSSP, 8-state):
-PPPP-------HHHHHHHHHHHHHHHHHHHHHHHHHHHHHHHHHHHHHHHHHHHHHHHHHHHHHHHHHHHHHHHHHHHHHHHHHHHHHHHHH-HHHHHHHHHHHH----TT------TT---------